Protein AF-A0A090IL02-F1 (afdb_monomer_lite)

Secondary structure (DSSP, 8-state):
-HHHHHHH-S--TTTHHHHHHHHHHHHHHHHS---HHHHHHHHHHHHHHHHHHHHHHHHHHHHHHHHT-

Structure (mmCIF, N/CA/C/O backbone):
data_AF-A0A090IL02-F1
#
_entry.id   AF-A0A090IL02-F1
#
loop_
_atom_site.group_PDB
_atom_site.id
_atom_site.type_symbol
_atom_site.label_atom_id
_atom_site.label_alt_id
_atom_site.label_comp_id
_atom_site.label_asym_id
_atom_site.label_entity_id
_atom_site.label_seq_id
_atom_site.pdbx_PDB_ins_code
_atom_site.Cartn_x
_atom_site.Cartn_y
_atom_site.Cartn_z
_atom_site.occupancy
_atom_site.B_iso_or_equiv
_atom_site.auth_seq_id
_atom_site.auth_comp_id
_atom_site.auth_asym_id
_atom_site.auth_atom_id
_atom_site.pdbx_PDB_model_num
ATOM 1 N N . MET A 1 1 ? -26.152 10.732 1.282 1.00 50.28 1 MET A N 1
ATOM 2 C CA . MET A 1 1 ? -25.142 11.763 0.946 1.00 50.28 1 MET A CA 1
ATOM 3 C C . MET A 1 1 ? -24.240 11.305 -0.199 1.00 50.28 1 MET A C 1
ATOM 5 O O . MET A 1 1 ? -24.185 12.009 -1.192 1.00 50.28 1 MET A O 1
ATOM 9 N N . ILE A 1 2 ? -23.645 10.103 -0.139 1.00 58.66 2 ILE A N 1
ATOM 10 C CA . ILE A 1 2 ? -22.859 9.526 -1.256 1.00 58.66 2 ILE A CA 1
ATOM 11 C C . ILE A 1 2 ? -23.717 9.276 -2.515 1.00 58.66 2 ILE A C 1
ATOM 13 O O . ILE A 1 2 ? -23.289 9.556 -3.625 1.00 58.66 2 ILE A O 1
ATOM 17 N N . THR A 1 3 ? -24.969 8.847 -2.337 1.00 56.12 3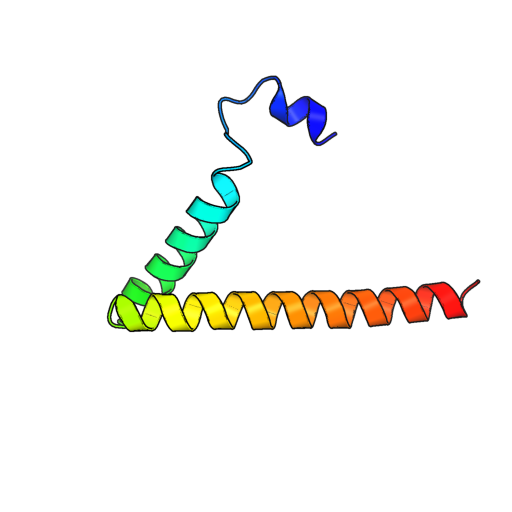 THR A N 1
ATOM 18 C CA . THR A 1 3 ? -25.923 8.576 -3.430 1.00 56.12 3 THR A CA 1
ATOM 19 C C . THR A 1 3 ? -26.433 9.814 -4.173 1.00 56.12 3 THR A C 1
ATOM 21 O O . THR A 1 3 ? -26.933 9.687 -5.283 1.00 56.12 3 THR A O 1
ATOM 24 N N . LEU A 1 4 ? -26.324 11.010 -3.583 1.00 55.62 4 LEU A N 1
ATOM 25 C CA . LEU A 1 4 ? -26.722 12.261 -4.245 1.00 55.62 4 LEU A CA 1
ATOM 26 C C . LEU A 1 4 ? -25.579 12.838 -5.095 1.00 55.62 4 LEU A C 1
ATOM 28 O O . LEU A 1 4 ? -25.838 13.481 -6.103 1.00 55.62 4 LEU A O 1
ATOM 32 N N . LEU A 1 5 ? -24.324 12.546 -4.736 1.00 55.41 5 LEU A N 1
ATOM 33 C CA . LEU A 1 5 ? -23.136 12.917 -5.518 1.00 55.41 5 LEU A CA 1
ATOM 34 C C . LEU A 1 5 ? -22.952 12.043 -6.770 1.00 55.41 5 LEU A C 1
ATOM 36 O O . LEU A 1 5 ? -22.297 12.462 -7.718 1.00 55.41 5 LEU A O 1
ATOM 40 N N . SER A 1 6 ? -23.533 10.840 -6.786 1.00 53.41 6 SER A N 1
ATOM 41 C CA . SER A 1 6 ? -23.422 9.884 -7.894 1.00 53.41 6 SER A CA 1
ATOM 42 C C . SER A 1 6 ? -24.445 10.082 -9.017 1.00 53.41 6 SER A C 1
ATOM 44 O O . SER A 1 6 ? -24.369 9.376 -10.015 1.00 53.41 6 SER A O 1
ATOM 46 N N . ILE A 1 7 ? -25.433 10.967 -8.842 1.00 55.94 7 ILE A N 1
ATOM 47 C CA . ILE A 1 7 ? -26.514 11.184 -9.822 1.00 55.94 7 ILE A CA 1
ATOM 48 C C . ILE A 1 7 ? -26.172 12.301 -10.819 1.00 55.94 7 ILE A C 1
ATOM 50 O O . ILE A 1 7 ? -26.606 12.232 -11.963 1.00 55.94 7 ILE A O 1
ATOM 54 N N . ASP A 1 8 ? -25.384 13.298 -10.407 1.00 56.19 8 ASP A N 1
ATOM 55 C CA . ASP A 1 8 ? -25.118 14.501 -11.214 1.00 56.19 8 ASP A CA 1
ATOM 56 C C . ASP A 1 8 ? -23.715 14.533 -11.843 1.00 56.19 8 ASP A C 1
ATOM 58 O O . ASP A 1 8 ? -23.482 15.195 -12.851 1.00 56.19 8 ASP A O 1
ATOM 62 N N . SER A 1 9 ? -22.752 13.801 -11.282 1.00 52.22 9 SER A N 1
ATOM 63 C CA . SER A 1 9 ? -21.363 13.965 -11.689 1.00 52.22 9 SER A CA 1
ATOM 64 C C . SER A 1 9 ? -20.945 12.901 -12.696 1.00 52.22 9 SER A C 1
ATOM 66 O O . SER A 1 9 ? -20.961 11.708 -12.400 1.00 52.22 9 SER A O 1
ATOM 68 N N . HIS A 1 10 ? -20.444 13.350 -13.846 1.00 56.34 10 HIS A N 1
ATOM 69 C CA . HIS A 1 10 ? -19.561 12.628 -14.774 1.00 56.34 10 HIS A CA 1
ATOM 70 C C . HIS A 1 10 ? -18.280 12.050 -14.113 1.00 56.34 10 HIS A C 1
ATOM 72 O O . HIS A 1 10 ? -17.277 11.832 -14.786 1.00 56.34 10 HIS A O 1
ATOM 78 N N . PHE A 1 11 ? -18.278 11.820 -12.800 1.00 55.69 11 PHE A N 1
ATOM 79 C CA . PHE A 1 11 ? -17.195 11.249 -12.024 1.00 55.69 11 PHE A CA 1
ATOM 80 C C . PHE A 1 11 ? -17.532 9.795 -11.685 1.00 55.69 11 PHE A C 1
ATOM 82 O O . PHE A 1 11 ? -18.267 9.522 -10.729 1.00 55.69 11 PHE A O 1
ATOM 89 N N . PRO A 1 12 ? -17.018 8.829 -12.461 1.00 62.59 12 PRO A N 1
ATOM 90 C CA . PRO A 1 12 ? -17.137 7.421 -12.129 1.00 62.59 12 PRO A CA 1
ATOM 91 C C . PRO A 1 12 ? -16.372 7.140 -10.829 1.00 62.59 12 PRO A C 1
ATOM 93 O O . PRO A 1 12 ? -15.171 6.883 -10.823 1.00 62.59 12 PRO A O 1
ATOM 96 N N . PHE A 1 13 ? -17.088 7.143 -9.703 1.00 59.94 13 PHE A N 1
ATOM 97 C CA . PHE A 1 13 ? -16.552 6.823 -8.372 1.00 59.94 13 PHE A CA 1
ATOM 98 C C . PHE A 1 13 ? -15.830 5.469 -8.315 1.00 59.94 13 PHE A C 1
ATOM 100 O O . PHE A 1 13 ? -14.954 5.268 -7.479 1.00 59.94 13 PHE A O 1
ATOM 107 N N . TYR A 1 14 ? -16.174 4.546 -9.214 1.00 64.69 14 TYR A N 1
ATOM 108 C CA . TYR A 1 14 ? -15.493 3.263 -9.347 1.00 64.69 14 TYR A CA 1
ATOM 109 C C . TYR A 1 14 ? -14.094 3.372 -9.982 1.00 64.69 14 TYR A C 1
ATOM 111 O O . TYR A 1 14 ? -13.224 2.561 -9.680 1.00 64.69 14 TYR A O 1
ATOM 119 N N . GLN A 1 15 ? -13.847 4.373 -10.833 1.00 69.88 15 GLN A N 1
ATOM 120 C CA . GLN A 1 15 ? -12.531 4.603 -11.445 1.00 69.88 15 GLN A CA 1
ATOM 121 C C . GLN A 1 15 ? -11.586 5.367 -10.517 1.00 69.88 15 GLN A C 1
ATOM 123 O O . GLN A 1 15 ? -10.380 5.142 -10.556 1.00 69.88 15 GLN A O 1
ATOM 128 N N . TRP A 1 16 ? -12.124 6.192 -9.620 1.00 73.44 16 TRP A N 1
ATOM 129 C CA . TRP A 1 16 ? -11.346 6.958 -8.648 1.00 73.44 16 TRP A CA 1
ATOM 130 C C . TRP A 1 16 ? -10.299 6.148 -7.849 1.00 73.44 16 TRP A C 1
ATOM 132 O O . TRP A 1 16 ? -9.151 6.590 -7.788 1.00 73.44 16 TRP A O 1
ATOM 142 N N . PRO A 1 17 ? -10.597 4.959 -7.275 1.00 76.75 17 PRO A N 1
ATOM 143 C CA . PRO A 1 17 ? -9.578 4.171 -6.575 1.00 76.75 17 PRO A CA 1
ATOM 144 C C . PRO A 1 17 ? -8.450 3.699 -7.500 1.00 76.75 17 PRO A C 1
ATOM 146 O O . PRO A 1 17 ? -7.295 3.639 -7.082 1.00 76.75 17 PRO A O 1
ATOM 149 N N . TYR A 1 18 ? -8.765 3.394 -8.760 1.00 76.69 18 TYR A N 1
ATOM 150 C CA . TYR A 1 18 ? -7.762 3.021 -9.751 1.00 76.69 18 TYR A CA 1
ATOM 151 C C . TYR A 1 18 ? -6.883 4.218 -10.141 1.00 76.69 18 TYR A C 1
ATOM 153 O O . TYR A 1 18 ? -5.659 4.095 -10.186 1.00 76.69 18 TYR A O 1
ATOM 161 N N . GLU A 1 19 ? -7.481 5.391 -10.351 1.00 82.44 19 GLU A N 1
ATOM 162 C CA . GLU A 1 19 ? -6.750 6.629 -10.643 1.00 82.44 19 GLU A CA 1
ATOM 163 C C . GLU A 1 19 ? -5.848 7.053 -9.478 1.00 82.44 19 GLU A C 1
ATOM 165 O O . GLU A 1 19 ? -4.686 7.401 -9.687 1.00 82.44 19 GLU A O 1
ATOM 170 N N . ALA A 1 20 ? -6.338 6.946 -8.241 1.00 83.69 20 ALA A N 1
ATOM 171 C CA . ALA A 1 20 ? -5.550 7.218 -7.045 1.00 83.69 20 ALA A CA 1
ATOM 172 C C . ALA A 1 20 ? -4.359 6.253 -6.914 1.00 83.69 20 ALA A C 1
ATOM 174 O O . ALA A 1 20 ? -3.249 6.682 -6.594 1.00 83.69 20 ALA A O 1
ATOM 175 N N . PHE A 1 21 ? -4.556 4.962 -7.214 1.00 83.31 21 PHE A N 1
ATOM 176 C CA . PHE A 1 21 ? -3.473 3.977 -7.223 1.00 83.31 21 PHE A CA 1
ATOM 177 C C . PHE A 1 21 ? -2.405 4.307 -8.269 1.00 83.31 21 PHE A C 1
ATOM 179 O O . PHE A 1 21 ? -1.215 4.309 -7.956 1.00 83.31 21 PHE A O 1
ATOM 186 N N . GLN A 1 22 ? -2.821 4.628 -9.496 1.00 83.81 22 GLN A N 1
ATOM 187 C CA . GLN A 1 22 ? -1.914 5.026 -10.574 1.00 83.81 22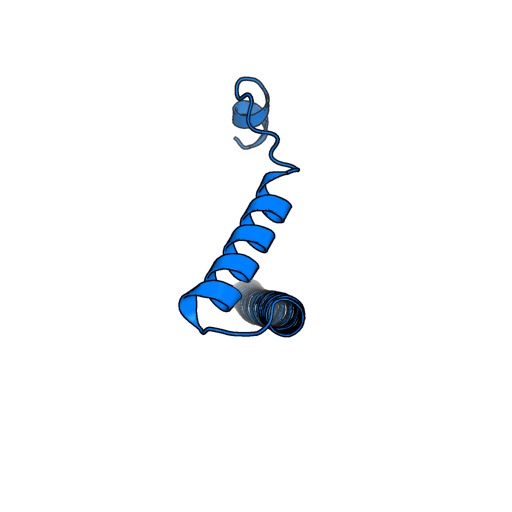 GLN A CA 1
ATOM 188 C C . GLN A 1 22 ? -1.143 6.307 -10.226 1.00 83.81 22 GLN A C 1
ATOM 190 O O . GLN A 1 22 ? 0.066 6.363 -10.439 1.00 83.81 22 GLN A O 1
ATOM 195 N N . GLY A 1 23 ? -1.793 7.298 -9.609 1.00 84.88 23 GLY A N 1
ATOM 196 C CA . GLY A 1 23 ? -1.134 8.507 -9.105 1.00 84.88 23 GLY A CA 1
ATOM 197 C C . GLY A 1 23 ? -0.093 8.221 -8.015 1.00 84.88 23 GLY A C 1
ATOM 198 O O . GLY A 1 23 ? 0.972 8.843 -7.994 1.00 84.88 23 GLY A O 1
ATOM 199 N N . LEU A 1 24 ? -0.351 7.241 -7.144 1.00 84.38 24 LEU A N 1
ATOM 200 C CA . LEU A 1 24 ? 0.593 6.800 -6.113 1.00 84.38 24 LEU A CA 1
ATOM 201 C C . LEU A 1 24 ? 1.806 6.09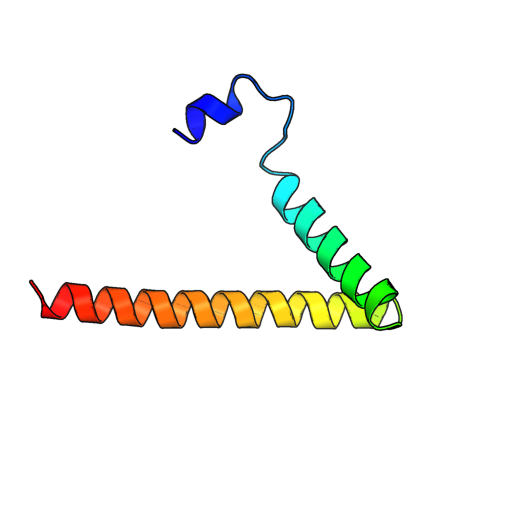9 -6.743 1.00 84.38 24 LEU A C 1
ATOM 203 O O . LEU A 1 24 ? 2.947 6.458 -6.450 1.00 84.38 24 LEU A O 1
ATOM 207 N N . VAL A 1 25 ? 1.574 5.164 -7.672 1.00 83.50 25 VAL A N 1
ATOM 208 C CA . VAL A 1 25 ? 2.641 4.491 -8.436 1.00 83.50 25 VAL A CA 1
ATOM 209 C C . VAL A 1 25 ? 3.477 5.508 -9.215 1.00 83.50 25 VAL A C 1
ATOM 211 O O . VAL A 1 25 ? 4.704 5.426 -9.200 1.00 83.50 25 VAL A O 1
ATOM 214 N N . PHE A 1 26 ? 2.832 6.487 -9.853 1.00 83.88 26 PHE A N 1
ATOM 215 C CA . PHE A 1 26 ? 3.503 7.573 -10.561 1.00 83.88 26 PHE A CA 1
ATOM 216 C C . PHE A 1 26 ? 4.371 8.404 -9.615 1.00 83.88 26 PHE A C 1
ATOM 218 O O . PHE A 1 26 ? 5.549 8.603 -9.894 1.00 83.88 26 PHE A O 1
ATOM 225 N N . SER A 1 27 ? 3.832 8.823 -8.469 1.00 85.38 27 SER A N 1
ATOM 226 C CA . SER A 1 27 ? 4.572 9.604 -7.471 1.00 85.38 27 SER A CA 1
ATOM 227 C C . SER A 1 27 ? 5.767 8.835 -6.902 1.00 85.38 27 SER A C 1
ATOM 229 O O . SER A 1 27 ? 6.802 9.432 -6.632 1.00 85.38 27 SER A O 1
ATOM 231 N N . LEU A 1 28 ? 5.674 7.509 -6.772 1.00 81.00 28 LEU A N 1
ATOM 232 C CA . LEU A 1 28 ? 6.799 6.653 -6.380 1.00 81.00 28 LEU A CA 1
ATOM 233 C C . LEU A 1 28 ? 7.844 6.512 -7.495 1.00 81.00 28 LEU A C 1
ATOM 235 O O . LEU A 1 28 ? 9.039 6.640 -7.238 1.00 81.00 28 LEU A O 1
ATOM 239 N N . ALA A 1 29 ? 7.407 6.266 -8.732 1.00 80.81 29 ALA A N 1
ATOM 240 C CA . ALA A 1 29 ? 8.301 6.100 -9.875 1.00 80.81 29 ALA A CA 1
ATOM 241 C C . ALA A 1 29 ? 9.052 7.396 -10.207 1.00 80.81 29 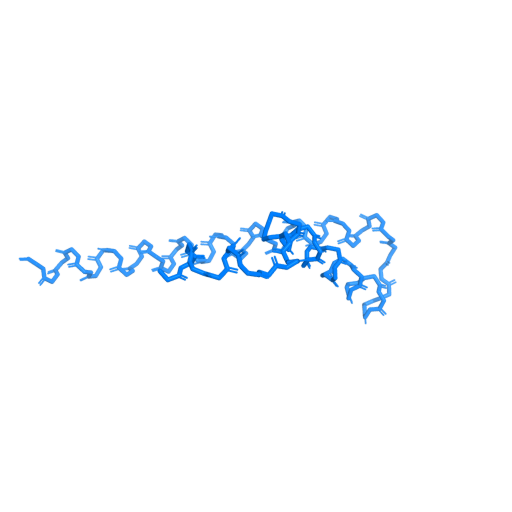ALA A C 1
ATOM 243 O O . ALA A 1 29 ? 10.266 7.379 -10.383 1.00 80.81 29 ALA A O 1
ATOM 244 N N . TRP A 1 30 ? 8.341 8.523 -10.242 1.00 78.19 30 TRP A N 1
ATOM 245 C CA . TRP A 1 30 ? 8.905 9.829 -10.576 1.00 78.19 30 TRP A CA 1
ATOM 246 C C . TRP A 1 30 ? 9.489 10.572 -9.375 1.00 78.19 30 TRP A C 1
ATOM 248 O O . TRP A 1 30 ? 10.523 11.214 -9.513 1.00 78.19 30 TRP A O 1
ATOM 258 N N . GLY A 1 31 ? 8.867 10.489 -8.199 1.00 79.31 31 GLY A N 1
ATOM 259 C CA . GLY A 1 31 ? 9.340 11.188 -7.001 1.00 79.31 31 GLY A CA 1
ATOM 260 C C . GLY A 1 31 ? 10.538 10.512 -6.336 1.00 79.31 31 GLY A C 1
ATOM 261 O O . GLY A 1 31 ? 11.404 11.200 -5.806 1.00 79.31 31 GLY A O 1
ATOM 262 N N . PHE A 1 32 ? 10.616 9.179 -6.387 1.00 76.06 32 PHE A N 1
ATOM 263 C CA . PHE A 1 32 ? 11.709 8.411 -5.780 1.00 76.06 32 PHE A CA 1
ATOM 264 C C . PHE A 1 32 ? 12.710 7.859 -6.811 1.00 76.06 32 PHE A C 1
ATOM 266 O O . PHE A 1 32 ? 13.766 7.358 -6.433 1.00 76.06 32 PHE A O 1
ATOM 273 N N . GLY A 1 33 ? 12.396 7.943 -8.111 1.00 74.50 33 GLY A N 1
ATOM 274 C CA . GLY A 1 33 ? 13.257 7.453 -9.194 1.00 74.50 33 GLY A CA 1
ATOM 275 C C . GLY A 1 33 ? 13.288 5.926 -9.338 1.00 74.50 33 GLY A C 1
ATOM 276 O O . GLY A 1 33 ? 14.238 5.380 -9.899 1.00 74.50 33 GLY A O 1
ATOM 277 N N . PHE A 1 34 ? 12.287 5.212 -8.813 1.00 72.06 34 PHE A N 1
ATOM 278 C CA . PHE A 1 34 ? 12.221 3.753 -8.907 1.00 72.06 34 PHE A CA 1
ATOM 279 C C . PHE A 1 34 ? 11.821 3.267 -10.306 1.00 72.06 34 PHE A C 1
ATOM 281 O O . PHE A 1 34 ? 10.999 3.872 -10.995 1.00 72.06 34 PHE A O 1
ATOM 288 N N . SER A 1 35 ? 12.363 2.108 -10.701 1.00 79.81 35 SER A N 1
ATOM 289 C CA . SER A 1 35 ? 11.912 1.393 -11.901 1.00 79.81 35 SER A CA 1
ATOM 290 C C . SER A 1 35 ? 10.420 1.078 -11.800 1.00 79.81 35 SER A C 1
ATOM 292 O O . SER A 1 35 ? 9.932 0.703 -10.733 1.00 79.81 35 SER A O 1
ATOM 294 N N . VAL A 1 36 ? 9.706 1.185 -12.924 1.00 75.25 36 VAL A N 1
ATOM 295 C CA . VAL A 1 36 ? 8.240 1.065 -13.005 1.00 75.25 36 VAL A CA 1
ATOM 296 C C . VAL A 1 36 ? 7.726 -0.182 -12.277 1.00 75.25 36 VAL A C 1
ATOM 298 O O . VAL A 1 36 ? 6.780 -0.088 -11.500 1.00 75.25 36 VAL A O 1
ATOM 301 N N . GLY A 1 37 ? 8.386 -1.334 -12.445 1.00 78.56 37 GLY A N 1
ATOM 302 C CA . GLY A 1 37 ? 7.996 -2.577 -11.768 1.00 78.56 37 GLY A CA 1
ATOM 303 C C . GLY A 1 37 ? 8.150 -2.537 -10.242 1.00 78.56 37 GLY A C 1
ATOM 304 O O . GLY A 1 37 ? 7.317 -3.082 -9.521 1.00 78.56 37 GLY A O 1
ATOM 305 N N . PHE A 1 38 ? 9.175 -1.850 -9.733 1.00 80.75 38 PHE A N 1
ATOM 306 C CA . PHE A 1 38 ? 9.404 -1.711 -8.295 1.00 80.75 38 PHE A CA 1
ATOM 307 C C . PHE A 1 38 ? 8.377 -0.767 -7.657 1.00 80.75 38 PHE A C 1
ATOM 309 O O . PHE A 1 38 ? 7.875 -1.042 -6.570 1.00 80.75 38 PHE A O 1
ATOM 316 N N . SER A 1 39 ? 7.979 0.289 -8.366 1.00 78.62 39 SER A N 1
ATOM 317 C CA . SER A 1 39 ? 6.950 1.228 -7.906 1.00 78.62 39 SER A CA 1
ATOM 318 C C . SER A 1 39 ? 5.581 0.568 -7.728 1.00 78.62 39 SER A C 1
ATOM 320 O O . SER A 1 39 ? 4.871 0.892 -6.777 1.00 78.62 39 SER A O 1
ATOM 322 N N . TYR A 1 40 ? 5.225 -0.402 -8.578 1.00 82.69 40 TYR A N 1
ATOM 323 C CA . TYR A 1 40 ? 4.005 -1.196 -8.396 1.00 82.69 40 TYR A CA 1
ATOM 324 C C . TYR A 1 40 ? 4.052 -2.053 -7.126 1.00 82.69 40 TYR A C 1
ATOM 326 O O . TYR A 1 40 ? 3.083 -2.062 -6.365 1.00 82.69 40 TYR A O 1
ATOM 334 N N . LEU A 1 41 ? 5.177 -2.730 -6.867 1.00 86.50 41 LEU A N 1
ATOM 335 C CA . LEU A 1 41 ? 5.356 -3.528 -5.650 1.00 86.50 41 LEU A CA 1
ATOM 336 C C . LEU A 1 41 ? 5.282 -2.657 -4.393 1.00 86.50 41 LEU A C 1
ATOM 338 O O . LEU A 1 41 ? 4.553 -2.986 -3.459 1.00 86.50 41 LEU A O 1
ATOM 342 N N . VAL A 1 42 ? 5.985 -1.522 -4.382 1.00 85.19 42 VAL A N 1
ATOM 343 C CA . VAL A 1 42 ? 5.995 -0.600 -3.238 1.00 85.19 42 VAL A CA 1
ATOM 344 C C . VAL A 1 42 ? 4.613 0.007 -3.002 1.00 85.19 42 VAL A C 1
ATOM 346 O O . VAL A 1 42 ? 4.167 0.056 -1.860 1.00 85.19 42 VAL A O 1
ATOM 349 N N . SER A 1 43 ? 3.900 0.407 -4.058 1.00 85.06 43 SER A N 1
ATOM 350 C CA . SER A 1 43 ? 2.536 0.940 -3.948 1.00 85.06 43 SER A CA 1
ATOM 351 C C . SER A 1 43 ? 1.563 -0.090 -3.358 1.00 85.06 43 SER A C 1
ATOM 353 O O . SER A 1 43 ? 0.794 0.225 -2.448 1.00 85.06 43 SER A O 1
ATOM 355 N N . ALA A 1 44 ? 1.638 -1.350 -3.803 1.00 86.38 44 ALA A N 1
ATOM 356 C CA . ALA A 1 44 ? 0.814 -2.430 -3.261 1.00 86.38 44 ALA A CA 1
ATOM 357 C C . ALA A 1 44 ? 1.100 -2.680 -1.769 1.00 86.38 44 ALA A C 1
ATOM 359 O O . ALA A 1 44 ? 0.169 -2.770 -0.967 1.00 86.38 44 ALA A O 1
ATOM 360 N N . VAL A 1 45 ? 2.379 -2.729 -1.379 1.00 88.75 45 VAL A N 1
ATOM 361 C CA . VAL A 1 45 ? 2.782 -2.863 0.031 1.00 88.75 45 VAL A CA 1
ATOM 362 C C . VAL A 1 45 ? 2.295 -1.669 0.851 1.00 88.75 45 VAL A C 1
ATOM 364 O O . VAL A 1 45 ? 1.771 -1.857 1.946 1.00 88.75 45 VAL A O 1
ATOM 367 N N . PHE A 1 46 ? 2.402 -0.451 0.318 1.00 88.19 46 PHE A N 1
ATOM 368 C CA . PHE A 1 46 ? 1.955 0.760 0.999 1.00 88.19 46 PHE A CA 1
ATOM 369 C C . PHE A 1 46 ? 0.453 0.729 1.295 1.00 88.19 46 PHE A C 1
ATOM 371 O O . PHE A 1 46 ? 0.044 1.018 2.418 1.00 88.19 46 PHE A O 1
ATOM 378 N N . ILE A 1 47 ? -0.369 0.301 0.332 1.00 88.62 47 ILE A N 1
ATOM 379 C CA . ILE A 1 47 ? -1.815 0.143 0.538 1.00 88.62 47 ILE A CA 1
ATOM 380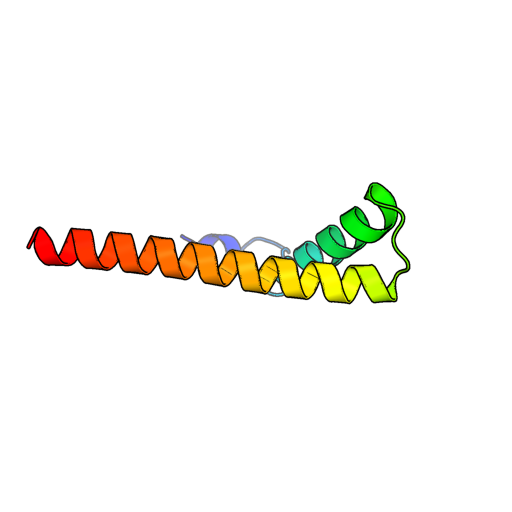 C C . ILE A 1 47 ? -2.120 -0.927 1.583 1.00 88.62 47 ILE A C 1
ATOM 382 O O . ILE A 1 47 ? -2.974 -0.703 2.437 1.00 88.62 47 ILE A O 1
ATOM 386 N N . LEU A 1 48 ? -1.426 -2.067 1.554 1.00 88.75 48 LEU A N 1
ATOM 387 C CA . LEU A 1 48 ? -1.625 -3.123 2.550 1.00 88.75 48 LEU A CA 1
ATOM 388 C C . LEU A 1 48 ? -1.279 -2.645 3.963 1.00 88.75 48 LEU A C 1
ATOM 390 O O . LEU A 1 48 ? -2.040 -2.892 4.897 1.00 88.75 48 LEU A O 1
ATOM 394 N N . VAL A 1 49 ? -0.167 -1.924 4.119 1.00 90.81 49 VAL A N 1
ATOM 395 C CA . VAL A 1 49 ? 0.234 -1.332 5.402 1.00 90.81 49 VAL A CA 1
ATOM 396 C C . VAL A 1 49 ? -0.787 -0.291 5.851 1.00 90.81 49 VAL A C 1
ATOM 398 O O . VAL A 1 49 ? -1.215 -0.315 7.002 1.00 90.81 49 VAL A O 1
ATOM 401 N N . PHE A 1 50 ? -1.234 0.584 4.949 1.00 89.19 50 PHE A N 1
ATOM 402 C CA . PHE A 1 50 ? -2.255 1.581 5.256 1.00 89.19 50 PHE A CA 1
ATOM 403 C C . PHE A 1 50 ? -3.567 0.926 5.706 1.00 89.19 50 PHE A C 1
ATOM 405 O O . PHE A 1 50 ? -4.131 1.312 6.729 1.00 89.19 50 PHE A O 1
ATOM 412 N N . LEU A 1 51 ? -4.013 -0.122 5.008 1.00 88.44 51 LEU A N 1
ATOM 413 C CA . LEU A 1 51 ? -5.203 -0.886 5.371 1.00 88.44 51 LEU A CA 1
ATOM 414 C C . LEU A 1 51 ? -5.047 -1.558 6.740 1.00 88.44 51 LEU A C 1
ATOM 416 O O . LEU A 1 51 ? -5.968 -1.502 7.552 1.00 88.44 51 LEU A O 1
ATOM 420 N N . ALA A 1 52 ? -3.880 -2.140 7.026 1.00 89.69 52 ALA A N 1
ATOM 421 C CA . ALA A 1 52 ? -3.585 -2.743 8.322 1.00 89.69 52 ALA A CA 1
ATOM 422 C C . ALA A 1 52 ? -3.595 -1.708 9.458 1.00 89.69 52 ALA A C 1
ATOM 424 O O . ALA A 1 52 ? -4.143 -1.982 10.524 1.00 89.69 52 ALA A O 1
ATOM 425 N N . ILE A 1 53 ? -3.051 -0.508 9.232 1.00 91.88 53 ILE A N 1
ATOM 426 C CA . ILE A 1 53 ? -3.068 0.592 10.208 1.00 91.88 53 ILE A CA 1
ATOM 427 C C . ILE A 1 53 ? -4.503 1.052 10.466 1.00 91.88 53 ILE A C 1
ATOM 429 O O . ILE A 1 53 ? -4.915 1.145 11.619 1.00 91.88 53 ILE A O 1
ATOM 433 N N . VAL A 1 54 ? -5.286 1.301 9.413 1.00 90.00 54 VAL A N 1
ATOM 434 C CA . VAL A 1 54 ? -6.692 1.710 9.551 1.00 90.00 54 VAL A CA 1
ATOM 435 C C . VAL A 1 54 ? -7.499 0.625 10.259 1.00 90.00 54 VAL A C 1
ATOM 437 O O . VAL A 1 54 ? -8.305 0.940 11.132 1.00 90.00 54 VAL A O 1
ATOM 440 N N . PHE A 1 55 ? -7.250 -0.649 9.953 1.00 88.31 55 PHE A N 1
ATOM 441 C CA . PHE A 1 55 ? -7.876 -1.769 10.645 1.00 88.31 55 PHE A CA 1
ATOM 442 C C . PHE A 1 55 ? -7.467 -1.833 12.122 1.00 88.31 55 PHE A C 1
ATOM 444 O O . PHE A 1 55 ? -8.324 -1.993 12.988 1.00 88.31 55 PHE A O 1
ATOM 451 N N . ALA A 1 56 ? -6.186 -1.645 12.442 1.00 89.38 56 ALA A N 1
ATOM 452 C CA . ALA A 1 56 ? -5.700 -1.614 13.818 1.00 89.38 56 ALA A CA 1
ATOM 453 C C . ALA A 1 56 ? -6.321 -0.451 14.611 1.00 89.38 56 ALA A C 1
ATOM 455 O O . ALA A 1 56 ? -6.834 -0.659 15.714 1.00 89.38 56 ALA A O 1
ATOM 456 N N . ILE A 1 57 ? -6.362 0.750 14.029 1.00 89.62 57 ILE A N 1
ATOM 457 C CA . ILE A 1 57 ? -7.002 1.931 14.622 1.00 89.62 57 ILE A CA 1
ATOM 458 C C . ILE A 1 57 ? -8.501 1.678 14.802 1.00 89.62 57 ILE A C 1
ATOM 460 O O . ILE A 1 57 ? -9.025 1.873 15.894 1.00 89.62 57 ILE A O 1
ATOM 464 N N . GLY A 1 58 ? -9.184 1.177 13.773 1.00 87.00 58 GLY A N 1
ATOM 465 C CA . GLY A 1 58 ? -10.607 0.849 13.822 1.00 87.00 58 GLY A CA 1
ATOM 466 C C . GLY A 1 58 ? -10.928 -0.210 14.876 1.00 87.00 58 GLY A C 1
ATOM 467 O O . GLY A 1 58 ? -11.878 -0.050 15.635 1.00 87.00 58 GLY A O 1
ATOM 468 N N . SER A 1 59 ? -10.097 -1.245 15.000 1.00 83.88 59 SER A N 1
ATOM 469 C CA . SER A 1 59 ? -10.237 -2.273 16.036 1.00 83.88 59 SER A CA 1
ATOM 470 C C . SER A 1 59 ? -10.015 -1.705 17.440 1.00 83.88 59 SER A C 1
ATOM 472 O O . SER A 1 59 ? -10.749 -2.042 18.366 1.00 83.88 59 SER A O 1
ATOM 474 N N . THR A 1 60 ? -9.066 -0.781 17.594 1.00 84.88 60 THR A N 1
ATOM 475 C CA . THR A 1 60 ? -8.794 -0.100 18.865 1.00 84.88 60 THR A CA 1
ATOM 476 C C . THR A 1 60 ? -9.959 0.809 19.249 1.00 84.88 60 THR A C 1
ATOM 478 O O . THR A 1 60 ? -10.437 0.745 20.379 1.00 84.88 60 THR A O 1
ATOM 481 N N . ILE A 1 61 ? -10.484 1.589 18.298 1.00 84.88 61 ILE A N 1
ATOM 482 C CA . ILE A 1 61 ? -11.667 2.437 18.493 1.00 84.88 61 ILE A CA 1
ATOM 483 C C . ILE A 1 61 ? -12.885 1.575 18.825 1.00 84.88 61 ILE A C 1
ATOM 485 O O . ILE A 1 61 ? -13.598 1.882 19.773 1.00 84.88 61 ILE A O 1
ATOM 489 N N . SER A 1 62 ? -13.104 0.474 18.103 1.00 78.50 62 SER A N 1
ATOM 490 C CA . SER A 1 62 ? -14.223 -0.439 18.347 1.00 78.50 62 SER A CA 1
ATOM 491 C C . SER A 1 62 ? -14.160 -1.065 19.738 1.00 78.50 62 SER A C 1
ATOM 493 O O . SER A 1 62 ? -15.195 -1.187 20.385 1.00 78.50 62 SER A O 1
ATOM 495 N N . ARG A 1 63 ? -12.970 -1.450 20.214 1.00 75.56 63 ARG A N 1
ATOM 496 C CA . ARG A 1 63 ? -12.787 -1.974 21.577 1.00 75.56 63 ARG A CA 1
ATOM 497 C C . ARG A 1 63 ? -13.049 -0.899 22.624 1.00 75.56 63 ARG A C 1
ATOM 499 O O . ARG A 1 63 ? -13.823 -1.135 23.542 1.00 75.56 63 ARG A O 1
ATOM 506 N N . CYS A 1 64 ? -12.507 0.299 22.423 1.00 70.56 64 CYS A N 1
ATOM 507 C CA . CYS A 1 64 ? -12.709 1.433 23.324 1.00 70.56 64 CYS A CA 1
ATOM 508 C C . CYS A 1 64 ? -14.188 1.869 23.389 1.00 70.56 64 CYS A C 1
ATOM 510 O O . CYS A 1 64 ? -14.691 2.243 24.445 1.00 70.56 64 CYS A O 1
ATOM 512 N N . PHE A 1 65 ? -14.915 1.773 22.272 1.00 70.69 65 PHE A N 1
ATOM 513 C CA . PHE A 1 65 ? -16.349 2.058 22.217 1.00 70.69 65 PHE A CA 1
ATOM 514 C C . PHE 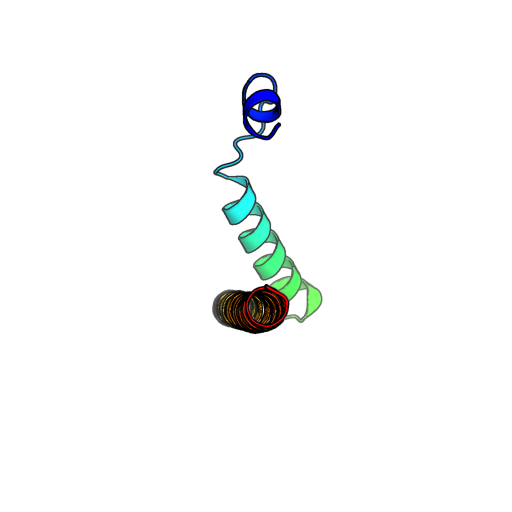A 1 65 ? -17.197 0.950 22.861 1.00 70.69 65 PHE A C 1
ATOM 516 O O . PHE A 1 65 ? -18.243 1.244 23.431 1.00 70.69 65 PHE A O 1
ATOM 523 N N . PHE A 1 66 ? -16.750 -0.309 22.795 1.00 62.12 66 PHE A N 1
ATOM 524 C CA . PHE A 1 66 ? -17.422 -1.440 23.439 1.00 62.12 66 PHE A CA 1
ATOM 525 C C . PHE A 1 66 ? -17.196 -1.470 24.959 1.00 62.12 66 PHE A C 1
ATOM 527 O O . PHE A 1 66 ? -18.129 -1.764 25.688 1.00 62.12 66 PHE A O 1
ATOM 534 N N . GLU A 1 67 ? -16.010 -1.096 25.453 1.00 57.94 67 GLU A N 1
ATOM 535 C CA . GLU A 1 67 ? -15.740 -0.934 26.898 1.00 57.94 67 GLU A CA 1
ATOM 536 C C . GLU A 1 67 ? -16.491 0.246 27.537 1.00 57.94 67 GLU A C 1
ATOM 538 O O . GLU A 1 67 ? -16.659 0.298 28.752 1.00 57.94 67 GLU A O 1
ATOM 543 N N . ARG A 1 68 ? -16.930 1.219 26.731 1.00 53.00 68 ARG A N 1
ATOM 544 C CA . ARG A 1 68 ? -17.665 2.410 27.188 1.00 53.00 68 ARG A CA 1
ATOM 545 C C . ARG A 1 68 ? -19.187 2.224 27.210 1.00 53.00 68 ARG A C 1
ATOM 547 O O . ARG A 1 68 ? -19.880 3.195 27.515 1.00 53.00 68 ARG A O 1
ATOM 554 N N . LYS A 1 69 ? -19.699 1.038 26.872 1.00 47.53 69 LYS A N 1
ATOM 555 C CA . LYS A 1 69 ? -21.131 0.722 26.816 1.00 47.53 69 LYS A CA 1
ATOM 556 C C . LYS A 1 69 ? -21.513 -0.281 27.897 1.00 47.53 69 LYS A C 1
ATOM 558 O O . LYS A 1 69 ? -22.618 -0.106 28.452 1.00 47.53 69 LYS A O 1
#

pLDDT: mean 75.71, std 12.74, range [47.53, 91.88]

Organism: NCBI:txid80852

Foldseek 3Di:
DVVVVVPPDPDPPVCVVVVVLVVQLVCCCVVVVDDSVVSNVVSVVVVVVVVVVVVVVVVVVVVVVVVVD

Sequence (69 aa):
MITLLSIDSHFPFYQWPYEAFQGLVFSLAWGFGFSVGFSYLVSAVFILVFLAIVFAIGSTISRCFFERK

Radius of gyration: 17.24 Å; chains: 1; bounding box: 40×18×42 Å